Protein AF-A0A9E5P9N9-F1 (afdb_monomer_lite)

Foldseek 3Di:
DDPVVVVVVVVVVVVVVVPPQQAEDEDAQLCCFQLQELQSGGDHDVVVVVSVVRHHYDHDHVCVVVPHDPNHFDWDWPDDDPVCVVVVVIDIDGPVD

Structure (mmCIF, N/CA/C/O backbone):
data_AF-A0A9E5P9N9-F1
#
_entry.id   AF-A0A9E5P9N9-F1
#
loop_
_atom_site.group_PDB
_atom_site.id
_atom_site.type_symbol
_atom_site.label_atom_id
_atom_site.label_alt_id
_atom_site.label_comp_id
_atom_site.label_asym_id
_atom_site.label_entity_id
_atom_site.label_seq_id
_atom_site.pdbx_PDB_ins_code
_atom_site.Cartn_x
_atom_site.Cartn_y
_atom_site.Cartn_z
_atom_site.occupancy
_atom_site.B_iso_or_equiv
_atom_site.auth_seq_id
_atom_site.auth_comp_id
_atom_site.auth_asym_id
_atom_site.auth_atom_id
_atom_site.pdbx_PDB_model_num
ATOM 1 N N . MET A 1 1 ? -37.477 -2.962 38.414 1.00 63.38 1 MET A N 1
ATOM 2 C CA . MET A 1 1 ? -36.162 -3.549 38.096 1.00 63.38 1 MET A CA 1
ATOM 3 C C . MET A 1 1 ? -35.108 -3.140 39.112 1.00 63.38 1 MET A C 1
ATOM 5 O O . MET A 1 1 ? -34.946 -1.948 39.388 1.00 63.38 1 MET A O 1
ATOM 9 N N . THR A 1 2 ? -34.384 -4.111 39.656 1.00 85.31 2 THR A N 1
ATOM 10 C CA . THR A 1 2 ? -33.228 -3.893 40.532 1.00 85.31 2 THR A CA 1
ATOM 11 C C . THR A 1 2 ? -32.086 -3.200 39.775 1.00 85.31 2 THR A C 1
ATOM 13 O O . THR A 1 2 ? -32.066 -3.116 38.542 1.00 85.31 2 THR A O 1
ATOM 16 N N . ARG A 1 3 ? -31.116 -2.639 40.506 1.00 77.25 3 ARG A N 1
ATOM 17 C CA . ARG A 1 3 ? -29.926 -2.006 39.906 1.00 77.25 3 ARG A CA 1
ATOM 18 C C . ARG A 1 3 ? -29.096 -3.013 39.094 1.00 77.25 3 ARG A C 1
ATOM 20 O O . ARG A 1 3 ? -28.506 -2.642 38.083 1.00 77.25 3 ARG A O 1
ATOM 27 N N . ALA A 1 4 ? -29.098 -4.277 39.516 1.00 79.25 4 ALA A N 1
ATOM 28 C CA . ALA A 1 4 ? -28.444 -5.379 38.819 1.00 79.25 4 ALA A CA 1
ATOM 29 C C . ALA A 1 4 ? -29.144 -5.714 37.491 1.00 79.25 4 ALA A C 1
ATOM 31 O O . ALA A 1 4 ? -28.477 -5.821 36.464 1.00 79.25 4 ALA A O 1
ATOM 32 N N . GLU A 1 5 ? -30.480 -5.770 37.481 1.00 83.81 5 GLU A N 1
ATOM 33 C CA . GLU A 1 5 ? -31.273 -6.019 36.266 1.00 83.81 5 GLU A CA 1
ATOM 34 C C . GLU A 1 5 ? -31.083 -4.924 35.210 1.00 83.81 5 GLU A C 1
ATOM 36 O O . GLU A 1 5 ? -30.894 -5.223 34.033 1.00 83.81 5 GLU A O 1
ATOM 41 N N . ARG A 1 6 ? -31.041 -3.651 35.629 1.00 80.25 6 ARG A N 1
ATOM 42 C CA . ARG A 1 6 ? -30.758 -2.522 34.723 1.00 80.25 6 ARG A CA 1
ATOM 43 C C . ARG A 1 6 ? -29.352 -2.585 34.121 1.00 80.25 6 ARG A C 1
ATOM 45 O O . ARG A 1 6 ? -29.181 -2.309 32.939 1.00 80.25 6 ARG A O 1
ATOM 52 N N . LYS A 1 7 ? -28.346 -2.985 34.907 1.00 79.19 7 LYS A N 1
ATOM 53 C CA . LYS A 1 7 ? -26.965 -3.144 34.423 1.00 79.19 7 LYS A CA 1
ATOM 54 C C . LYS A 1 7 ? -26.856 -4.265 33.384 1.00 79.19 7 LYS A C 1
ATOM 56 O O . LYS A 1 7 ? -26.183 -4.087 32.372 1.00 79.19 7 LYS A O 1
ATOM 61 N N . ALA A 1 8 ? -27.526 -5.392 33.624 1.00 80.31 8 ALA A N 1
ATOM 62 C CA . ALA A 1 8 ? -27.550 -6.518 32.695 1.00 80.31 8 ALA A CA 1
ATOM 63 C C . ALA A 1 8 ? -28.258 -6.162 31.376 1.00 80.31 8 ALA A C 1
ATOM 65 O O . ALA A 1 8 ? -27.744 -6.481 30.307 1.00 80.31 8 ALA A O 1
ATOM 66 N N . HIS A 1 9 ? -29.382 -5.440 31.448 1.00 75.12 9 HIS A N 1
ATOM 67 C CA . HIS A 1 9 ? -30.112 -4.962 30.272 1.00 75.12 9 HIS A CA 1
ATOM 68 C C . HIS A 1 9 ? -29.264 -4.015 29.407 1.00 75.12 9 HIS A C 1
ATOM 70 O O . HIS A 1 9 ? -29.134 -4.240 28.207 1.00 75.12 9 HIS A O 1
ATOM 76 N N . ASN A 1 10 ? -28.605 -3.020 30.012 1.00 78.00 10 ASN A N 1
ATOM 77 C CA . ASN A 1 10 ? -27.752 -2.078 29.275 1.00 78.00 10 ASN A CA 1
ATOM 78 C C . ASN A 1 10 ? -26.548 -2.772 28.614 1.00 78.00 10 ASN A C 1
ATOM 80 O O . ASN A 1 10 ? -26.246 -2.506 27.456 1.00 78.00 10 ASN A O 1
ATOM 84 N N . ALA A 1 11 ? -25.901 -3.712 29.312 1.00 77.19 11 ALA A N 1
ATOM 85 C CA . ALA A 1 11 ? -24.786 -4.478 28.754 1.00 77.19 11 ALA A CA 1
ATOM 86 C C . ALA A 1 11 ? -25.217 -5.390 27.591 1.00 77.19 11 ALA A C 1
ATOM 88 O O . ALA A 1 11 ? -24.448 -5.597 26.653 1.00 77.19 11 ALA A O 1
ATOM 89 N N . ALA A 1 12 ? -26.437 -5.936 27.638 1.00 73.62 12 ALA A N 1
ATOM 90 C CA . ALA A 1 12 ? -27.005 -6.713 26.540 1.00 73.62 12 ALA A CA 1
ATOM 91 C C . ALA A 1 12 ? -27.327 -5.832 25.321 1.00 73.62 12 ALA A C 1
ATOM 93 O O . ALA A 1 12 ? -27.046 -6.244 24.198 1.00 73.62 12 ALA A O 1
ATOM 94 N N . MET A 1 13 ? -27.837 -4.615 25.543 1.00 66.00 13 MET A N 1
ATOM 95 C CA . MET A 1 13 ? -28.089 -3.636 24.478 1.00 66.00 13 MET A CA 1
ATOM 96 C C . MET A 1 13 ? -26.788 -3.175 23.805 1.00 66.00 13 MET A C 1
ATOM 98 O O . MET A 1 13 ? -26.697 -3.218 22.584 1.00 66.00 13 MET A O 1
ATOM 102 N N . GLN A 1 14 ? -25.736 -2.879 24.576 1.00 65.00 14 GLN A N 1
ATOM 103 C CA . GLN A 1 14 ? -24.413 -2.537 24.025 1.00 65.00 14 GLN A CA 1
ATOM 104 C C . GL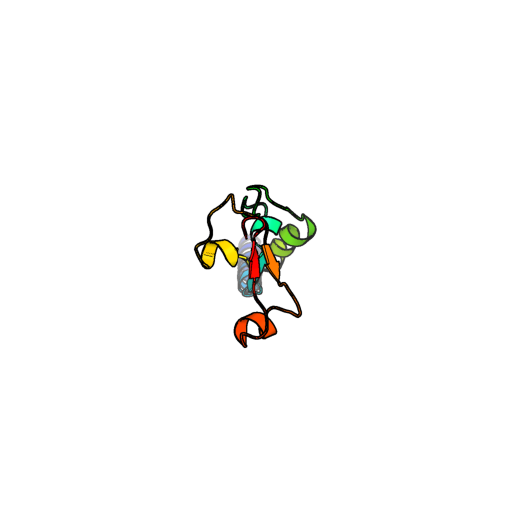N A 1 14 ? -23.773 -3.686 23.232 1.00 65.00 14 GLN A C 1
ATOM 106 O O . GLN A 1 14 ? -23.189 -3.464 22.177 1.00 65.00 14 GLN A O 1
ATOM 111 N N . ARG A 1 15 ? -23.933 -4.937 23.681 1.00 62.66 15 ARG A N 1
ATOM 112 C CA . ARG A 1 15 ? -23.479 -6.122 22.926 1.00 62.66 15 ARG A CA 1
ATOM 113 C C . ARG A 1 15 ? -24.284 -6.369 21.647 1.00 62.66 15 ARG A C 1
ATOM 115 O O . ARG A 1 15 ? -23.785 -7.029 20.739 1.00 62.66 15 ARG A O 1
ATOM 122 N N . ALA A 1 16 ? -25.533 -5.909 21.592 1.00 61.59 16 ALA A N 1
ATOM 123 C CA . ALA A 1 16 ? -26.370 -5.987 20.400 1.00 61.59 16 ALA A CA 1
ATOM 124 C C . ALA A 1 16 ? -26.030 -4.877 19.389 1.00 61.59 16 ALA A C 1
ATOM 126 O O . ALA A 1 16 ? -26.073 -5.136 18.191 1.00 61.59 16 ALA A O 1
ATOM 127 N N . GLU A 1 17 ? -25.625 -3.689 19.845 1.00 58.78 17 GLU A N 1
ATOM 128 C CA . GLU A 1 17 ? -25.082 -2.628 18.980 1.00 58.78 17 GLU A CA 1
ATOM 129 C C . GLU A 1 17 ? -23.719 -3.018 18.377 1.00 58.78 17 GLU A C 1
ATOM 131 O O . GLU A 1 17 ? -23.489 -2.798 17.189 1.00 58.78 17 GLU A O 1
ATOM 136 N N . ASP A 1 18 ? -22.868 -3.721 19.135 1.00 60.00 18 ASP A N 1
ATOM 137 C CA . ASP A 1 18 ? -21.592 -4.289 18.653 1.00 60.00 18 ASP A CA 1
ATOM 138 C C . ASP A 1 18 ? -21.755 -5.403 17.594 1.00 60.00 18 ASP A C 1
ATOM 140 O O . ASP A 1 18 ? -20.778 -5.812 16.965 1.00 60.00 18 ASP A O 1
ATOM 144 N N . LYS A 1 19 ? -22.977 -5.911 17.362 1.00 57.78 19 LYS A N 1
ATOM 145 C CA . LYS A 1 19 ? -23.264 -6.895 16.299 1.00 57.78 19 LYS A CA 1
ATOM 146 C C . LYS A 1 19 ? -23.399 -6.279 14.904 1.00 57.78 19 LYS A C 1
ATOM 148 O O . LYS A 1 19 ? -23.608 -7.027 13.947 1.00 57.78 19 LYS A O 1
ATOM 153 N N . HIS A 1 20 ? -23.277 -4.960 14.753 1.00 63.25 20 HIS A N 1
ATOM 154 C CA . HIS A 1 20 ? -23.135 -4.370 13.426 1.00 63.25 20 HIS A CA 1
ATOM 155 C C . HIS A 1 20 ? -21.788 -4.809 12.845 1.00 63.25 20 HIS A C 1
ATOM 157 O O . HIS A 1 20 ? -20.733 -4.428 13.350 1.00 63.25 20 HIS A O 1
ATOM 163 N N . VAL A 1 21 ? -21.818 -5.642 11.801 1.00 63.22 21 VAL A N 1
ATOM 164 C CA . VAL A 1 21 ? -20.615 -5.996 11.042 1.00 63.22 21 VAL A CA 1
ATOM 165 C C . VAL A 1 21 ? -19.992 -4.686 10.578 1.00 63.22 21 VAL A C 1
ATOM 167 O O . VAL A 1 21 ? -20.560 -3.991 9.737 1.00 63.22 21 VAL A O 1
ATOM 170 N N . LYS A 1 22 ? -18.857 -4.317 11.179 1.00 76.75 22 LYS A N 1
ATOM 171 C CA . LYS A 1 22 ? -18.085 -3.157 10.744 1.00 76.75 22 LYS A CA 1
ATOM 172 C C . LYS A 1 22 ? -17.773 -3.348 9.266 1.00 76.75 22 LYS A C 1
ATOM 174 O O . LYS A 1 22 ? -17.257 -4.401 8.892 1.00 76.75 22 LYS A O 1
ATOM 179 N N . GLU A 1 23 ? -18.097 -2.348 8.452 1.00 93.00 23 GLU A N 1
ATOM 180 C CA . GLU A 1 23 ? -17.818 -2.351 7.016 1.00 93.00 23 GLU A CA 1
ATOM 181 C C . GLU A 1 23 ? -16.373 -2.801 6.771 1.00 93.00 23 GLU A C 1
ATOM 183 O O . GLU A 1 23 ? -15.446 -2.286 7.401 1.00 93.00 23 GLU A O 1
ATOM 188 N N . VAL A 1 24 ? -16.185 -3.804 5.914 1.00 96.31 24 VAL A N 1
ATOM 189 C CA . VAL A 1 24 ? -14.859 -4.355 5.627 1.00 96.31 24 VAL A CA 1
ATOM 190 C C . VAL A 1 24 ? -14.244 -3.553 4.495 1.00 96.31 24 VAL A C 1
ATOM 192 O O . VAL A 1 24 ? -14.787 -3.512 3.394 1.00 96.31 24 VAL A O 1
ATOM 195 N N . VAL A 1 25 ? -13.102 -2.929 4.762 1.00 97.00 25 VAL A N 1
ATOM 196 C CA . VAL A 1 25 ? -12.422 -2.045 3.814 1.00 97.00 25 VAL A CA 1
ATOM 197 C C . VAL A 1 25 ? -11.027 -2.585 3.547 1.00 97.00 25 VAL A C 1
ATOM 199 O O . VAL A 1 25 ? -10.223 -2.728 4.468 1.00 97.00 25 VAL A O 1
ATOM 202 N N . LEU A 1 26 ? -10.728 -2.864 2.279 1.00 98.00 26 LEU A N 1
ATOM 203 C CA . LEU A 1 26 ? -9.375 -3.190 1.839 1.00 98.00 26 LEU A CA 1
ATOM 204 C C . LEU A 1 26 ? -8.546 -1.904 1.777 1.00 98.00 26 LEU A C 1
ATOM 206 O O . LEU A 1 26 ? -8.963 -0.918 1.173 1.00 98.00 26 LEU A O 1
ATOM 210 N N . VAL A 1 27 ? -7.374 -1.904 2.404 1.00 98.31 27 VAL A N 1
ATOM 211 C CA . VAL A 1 27 ? -6.521 -0.718 2.529 1.00 98.31 27 VAL A CA 1
ATOM 212 C C . VAL A 1 27 ? -5.102 -1.073 2.116 1.00 98.31 27 VAL A C 1
ATOM 214 O O . VAL A 1 27 ? -4.567 -2.088 2.560 1.00 98.31 27 VAL A O 1
ATOM 217 N N . SER A 1 28 ? -4.458 -0.213 1.322 1.00 98.56 28 SER A N 1
ATOM 218 C CA . SER A 1 28 ? -3.040 -0.365 0.987 1.00 98.56 28 SER A CA 1
ATOM 219 C C . SER A 1 28 ? -2.207 -0.541 2.261 1.00 98.56 28 SER A C 1
ATOM 221 O O . SER A 1 28 ? -2.182 0.343 3.117 1.00 98.56 28 SER A O 1
ATOM 223 N N . ALA A 1 29 ? -1.518 -1.677 2.390 1.00 98.69 29 ALA A N 1
ATOM 224 C CA . ALA A 1 29 ? -0.844 -2.098 3.622 1.00 98.69 29 ALA A CA 1
ATOM 225 C C . ALA A 1 29 ? 0.135 -1.038 4.165 1.00 98.69 29 ALA A C 1
ATOM 227 O O . ALA A 1 29 ? 0.193 -0.790 5.372 1.00 98.69 29 ALA A O 1
ATOM 228 N N . CYS A 1 30 ? 0.849 -0.346 3.271 1.00 98.56 30 CYS A N 1
ATOM 229 C CA . CYS A 1 30 ? 1.773 0.728 3.628 1.00 98.56 30 CYS A CA 1
ATOM 230 C C . CYS A 1 30 ? 1.095 1.923 4.321 1.00 98.56 30 CYS A C 1
ATOM 232 O O . CYS A 1 30 ? 1.728 2.563 5.157 1.00 98.56 30 CYS A O 1
ATOM 234 N N . LEU A 1 31 ? -0.191 2.197 4.058 1.00 98.69 31 LEU A N 1
ATOM 235 C CA . LEU A 1 31 ? -0.953 3.262 4.732 1.00 98.69 31 LEU A CA 1
ATOM 236 C C . LEU A 1 31 ? -1.291 2.914 6.185 1.00 98.69 31 LEU A C 1
ATOM 238 O O . LEU A 1 31 ? -1.527 3.814 6.993 1.00 98.69 31 LEU A O 1
ATOM 242 N N . LEU A 1 32 ? -1.273 1.624 6.528 1.00 98.50 32 LEU A N 1
ATOM 243 C CA . LEU A 1 32 ? -1.453 1.125 7.891 1.00 98.50 32 LEU A CA 1
ATOM 244 C C . LEU A 1 32 ? -0.122 0.963 8.646 1.00 98.50 32 LEU A C 1
ATOM 246 O O . LEU A 1 32 ? -0.135 0.576 9.811 1.00 98.50 32 LEU A O 1
ATOM 250 N N . GLY A 1 33 ? 1.011 1.311 8.024 1.00 98.38 33 GLY A N 1
ATOM 251 C CA . GLY A 1 33 ? 2.341 1.246 8.640 1.00 98.38 33 GLY A CA 1
ATOM 252 C C . GLY A 1 33 ? 3.097 -0.061 8.404 1.00 98.38 33 GLY A C 1
ATOM 253 O O . GLY A 1 33 ? 4.121 -0.287 9.038 1.00 98.38 33 GLY A O 1
ATOM 254 N N . LEU A 1 34 ? 2.618 -0.932 7.511 1.00 98.56 34 LEU A N 1
ATOM 255 C CA . LEU A 1 34 ? 3.360 -2.140 7.147 1.00 98.56 34 LEU A CA 1
ATOM 256 C C . LEU A 1 34 ? 4.472 -1.790 6.135 1.00 98.56 34 LEU A C 1
ATOM 258 O O . LEU A 1 34 ? 4.163 -1.158 5.115 1.00 98.56 34 LEU A O 1
ATOM 262 N N . PRO A 1 35 ? 5.732 -2.219 6.362 1.00 98.25 35 PRO A N 1
ATOM 263 C CA . PRO A 1 35 ? 6.886 -1.883 5.523 1.00 98.25 35 PRO A CA 1
ATOM 264 C C . PRO A 1 35 ? 6.833 -2.646 4.193 1.00 98.25 35 PRO A C 1
ATOM 266 O O . PRO A 1 35 ? 7.439 -3.699 4.017 1.00 98.25 35 PRO A O 1
ATOM 269 N N . THR A 1 36 ? 6.006 -2.155 3.275 1.00 98.44 36 THR A N 1
ATOM 270 C CA . THR A 1 36 ? 5.616 -2.856 2.040 1.00 98.44 36 THR A CA 1
ATOM 271 C C . THR A 1 36 ? 5.829 -2.019 0.783 1.00 98.44 36 THR A C 1
ATOM 273 O O . THR A 1 36 ? 5.562 -2.512 -0.315 1.00 98.44 36 THR A O 1
ATOM 276 N N . ARG A 1 37 ? 6.312 -0.772 0.910 1.00 98.31 37 ARG A N 1
ATOM 277 C CA . ARG A 1 37 ? 6.733 0.037 -0.246 1.00 98.31 37 ARG A CA 1
ATOM 278 C C . ARG A 1 37 ? 7.958 -0.578 -0.913 1.00 98.31 37 ARG A C 1
ATOM 280 O O . ARG A 1 37 ? 8.684 -1.354 -0.299 1.00 98.31 37 ARG A O 1
ATOM 287 N N . HIS A 1 38 ? 8.193 -0.186 -2.161 1.00 97.81 38 HIS A N 1
ATOM 288 C CA . HIS A 1 38 ? 9.334 -0.644 -2.950 1.00 97.81 38 HIS A CA 1
ATOM 289 C C . HIS A 1 38 ? 10.683 -0.423 -2.234 1.00 97.81 38 HIS A C 1
ATOM 291 O O . HIS A 1 38 ? 11.535 -1.301 -2.246 1.00 97.81 38 HIS A O 1
ATOM 297 N N . ASP A 1 39 ? 10.837 0.679 -1.499 1.00 97.94 39 ASP A N 1
ATOM 298 C CA . ASP A 1 39 ? 12.041 1.021 -0.730 1.00 97.94 39 ASP A CA 1
ATOM 299 C C . ASP A 1 39 ? 12.119 0.374 0.667 1.00 97.94 39 ASP A C 1
ATOM 301 O O . ASP A 1 39 ? 13.011 0.691 1.450 1.00 97.94 39 ASP A O 1
ATOM 305 N N . GLY A 1 40 ? 11.185 -0.518 1.009 1.00 98.06 40 GLY A N 1
ATOM 306 C CA . GLY A 1 40 ? 11.129 -1.162 2.322 1.00 98.06 40 GLY A CA 1
ATOM 307 C C . GLY A 1 40 ? 10.545 -0.303 3.442 1.00 98.06 40 GLY A C 1
ATOM 308 O O . GLY A 1 40 ? 10.430 -0.783 4.568 1.00 98.06 40 GLY A O 1
ATOM 309 N N . ALA A 1 41 ? 10.132 0.933 3.161 1.00 98.19 41 ALA A N 1
ATOM 310 C CA . ALA A 1 41 ? 9.466 1.785 4.137 1.00 98.19 41 ALA A CA 1
ATOM 311 C C . ALA A 1 41 ? 7.939 1.564 4.158 1.00 98.19 41 ALA A C 1
ATOM 313 O O . ALA A 1 41 ? 7.359 0.785 3.392 1.00 98.19 41 AL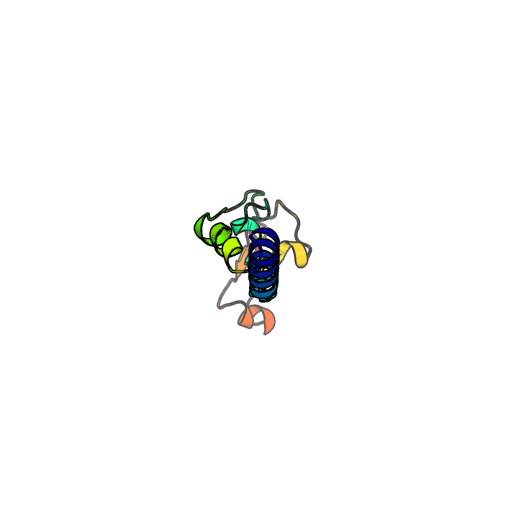A A O 1
ATOM 314 N N . ASP A 1 42 ? 7.255 2.299 5.031 1.00 98.25 42 ASP A N 1
ATOM 315 C CA . ASP A 1 42 ? 5.802 2.447 5.022 1.00 98.25 42 ASP A CA 1
ATOM 316 C C . ASP A 1 42 ? 5.382 3.870 4.598 1.00 98.25 42 ASP A C 1
ATOM 318 O O . ASP A 1 42 ? 6.200 4.706 4.193 1.00 98.25 42 ASP A O 1
ATOM 322 N N . ARG A 1 43 ? 4.073 4.130 4.601 1.00 97.94 43 ARG A N 1
ATOM 323 C CA . ARG A 1 43 ? 3.493 5.460 4.383 1.00 97.94 43 ARG A CA 1
ATOM 324 C C . ARG A 1 43 ? 2.304 5.671 5.310 1.00 97.94 43 ARG A C 1
ATOM 326 O O . ARG A 1 43 ? 1.231 6.067 4.853 1.00 97.94 43 ARG A O 1
ATOM 333 N N . ARG A 1 44 ? 2.474 5.364 6.597 1.00 98.44 44 ARG A N 1
ATOM 334 C CA . ARG A 1 44 ? 1.395 5.382 7.583 1.00 98.44 44 ARG A CA 1
ATOM 335 C C . ARG A 1 44 ? 0.614 6.697 7.538 1.00 98.44 44 ARG A C 1
ATOM 337 O O . ARG A 1 44 ? 1.182 7.787 7.602 1.00 98.44 44 ARG A O 1
ATOM 344 N N . ARG A 1 45 ? -0.713 6.592 7.440 1.00 98.50 45 ARG A N 1
ATOM 345 C CA . ARG A 1 45 ? -1.640 7.729 7.464 1.00 98.50 45 ARG A CA 1
ATOM 346 C C . ARG A 1 45 ? -2.599 7.579 8.633 1.00 98.50 45 ARG A C 1
ATOM 348 O O . ARG A 1 45 ? -3.474 6.719 8.627 1.00 98.50 45 ARG A O 1
ATOM 355 N N . GLU A 1 46 ? -2.467 8.455 9.625 1.00 98.25 46 GLU A N 1
ATOM 356 C CA . GLU A 1 46 ? -3.3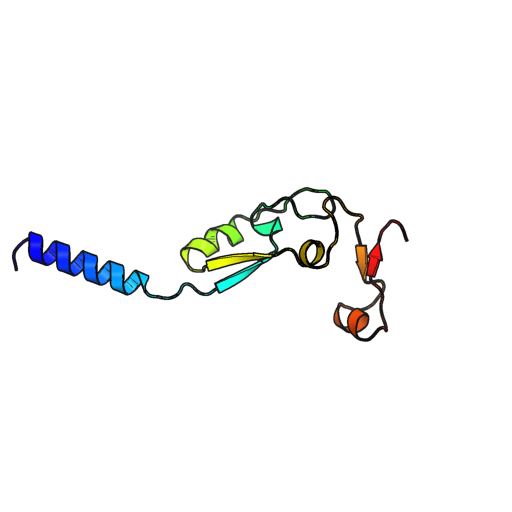01 8.407 10.834 1.00 98.25 46 GLU A CA 1
ATOM 357 C C . GLU A 1 46 ? -4.798 8.546 10.543 1.00 98.25 46 GLU A C 1
ATOM 359 O O . GLU A 1 46 ? -5.626 7.969 11.240 1.00 98.25 46 GLU A O 1
ATOM 364 N N . GLU A 1 47 ? -5.167 9.287 9.497 1.00 97.56 47 GLU A N 1
ATOM 365 C CA . GLU A 1 47 ? -6.561 9.401 9.056 1.00 97.56 47 GLU A CA 1
ATOM 366 C C . GLU A 1 47 ? -7.159 8.061 8.618 1.00 97.56 47 GLU A C 1
ATOM 368 O O . GLU A 1 47 ? -8.304 7.774 8.962 1.00 97.56 47 GLU A O 1
ATOM 373 N N . VAL A 1 48 ? -6.361 7.213 7.962 1.00 97.62 48 VAL A N 1
ATOM 374 C CA . VAL A 1 48 ? -6.760 5.871 7.531 1.00 97.62 48 VAL A CA 1
ATOM 375 C C . VAL A 1 48 ? -6.841 4.940 8.738 1.00 97.62 48 VAL A C 1
ATOM 377 O O . VAL A 1 48 ? -7.829 4.234 8.908 1.00 97.62 48 VAL A O 1
ATOM 380 N N . VAL A 1 49 ? -5.859 4.993 9.644 1.00 97.56 49 VAL A N 1
ATOM 381 C CA . VAL A 1 49 ? -5.860 4.183 10.876 1.00 97.56 49 VAL A CA 1
ATOM 382 C C . VAL A 1 49 ? -7.092 4.480 11.739 1.00 97.56 49 VAL A C 1
ATOM 384 O O . VAL A 1 49 ? -7.718 3.555 12.262 1.00 97.56 49 VAL A O 1
ATOM 387 N N . ARG A 1 50 ? -7.506 5.752 11.842 1.00 97.00 50 ARG A N 1
ATOM 388 C CA . ARG A 1 50 ? -8.715 6.149 12.587 1.00 97.00 50 ARG A CA 1
ATOM 389 C C . ARG A 1 50 ? -10.009 5.547 12.030 1.00 97.00 50 ARG A C 1
ATOM 391 O O . ARG A 1 50 ? -10.979 5.438 12.778 1.00 97.00 50 ARG A O 1
ATOM 398 N N . MET A 1 51 ? -10.042 5.108 10.768 1.00 95.69 51 MET A N 1
ATOM 399 C CA . MET A 1 51 ? -11.219 4.437 10.199 1.00 95.69 51 MET A CA 1
ATOM 400 C C . MET A 1 51 ? -11.532 3.104 10.899 1.00 95.69 51 MET A C 1
ATOM 402 O O . MET A 1 51 ? -12.689 2.690 10.894 1.00 95.69 51 MET A O 1
ATOM 406 N N . SER A 1 52 ? -10.565 2.483 11.590 1.00 94.12 52 SER A N 1
ATOM 407 C CA . SER A 1 52 ? -10.756 1.242 12.371 1.00 94.12 52 SER A CA 1
ATOM 408 C C . SER A 1 52 ? -11.804 1.353 13.494 1.00 94.12 52 SER A C 1
ATOM 410 O O . SER A 1 52 ? -12.378 0.354 13.945 1.00 94.12 52 SER A O 1
ATOM 412 N N . ALA A 1 53 ? -12.115 2.580 13.928 1.00 92.81 53 ALA A N 1
ATOM 413 C CA . ALA A 1 53 ? -13.207 2.832 14.861 1.00 92.81 53 ALA A CA 1
ATOM 414 C C . ALA A 1 53 ? -14.569 2.409 14.280 1.00 92.81 53 ALA A C 1
ATOM 416 O O . ALA A 1 53 ? -15.426 1.939 15.026 1.00 92.81 53 ALA A O 1
ATOM 417 N N . ARG A 1 54 ? -14.749 2.527 12.957 1.00 91.50 54 ARG A N 1
ATOM 418 C CA . ARG A 1 54 ? -16.026 2.302 12.254 1.00 91.50 54 ARG A CA 1
ATOM 419 C C . ARG A 1 54 ? -15.999 1.120 11.279 1.00 91.50 54 ARG A C 1
ATOM 421 O O . ARG A 1 54 ? -17.039 0.520 11.042 1.00 91.50 54 ARG A O 1
ATOM 428 N N . CYS A 1 55 ? -14.826 0.767 10.762 1.00 93.50 55 CYS A N 1
ATOM 429 C CA . CYS A 1 55 ? -14.635 -0.241 9.721 1.00 93.50 55 CYS A CA 1
ATOM 430 C C . CYS A 1 55 ? -13.649 -1.324 10.186 1.00 93.50 55 CYS A C 1
ATOM 432 O O . CYS A 1 55 ? -12.782 -1.068 11.023 1.00 93.50 55 CYS A O 1
ATOM 434 N N . LEU A 1 56 ? -13.744 -2.526 9.619 1.00 95.38 56 LEU A N 1
ATOM 435 C CA . LEU A 1 56 ? -12.682 -3.525 9.690 1.00 95.38 56 LEU A CA 1
ATOM 436 C C . LEU A 1 56 ? -11.700 -3.261 8.543 1.00 95.38 56 LEU A C 1
ATOM 438 O O . LEU A 1 56 ? -12.044 -3.445 7.379 1.00 95.38 56 LEU A O 1
ATOM 442 N N . LEU A 1 57 ? -10.485 -2.821 8.865 1.00 97.44 57 LEU A N 1
ATOM 443 C CA . LEU A 1 57 ? -9.462 -2.524 7.860 1.00 97.44 57 LEU A CA 1
ATOM 444 C C . LEU A 1 57 ? -8.651 -3.784 7.549 1.00 97.44 57 LEU A C 1
ATOM 446 O O . LEU A 1 57 ? -8.009 -4.341 8.439 1.00 97.44 57 LEU A O 1
ATOM 450 N N . VAL A 1 58 ? -8.658 -4.214 6.289 1.00 98.06 58 VAL A N 1
ATOM 451 C CA . VAL A 1 58 ? -7.888 -5.362 5.799 1.00 98.06 58 VAL A CA 1
ATOM 452 C C . VAL A 1 58 ? -6.657 -4.840 5.048 1.00 98.06 58 VAL A C 1
ATOM 454 O O . VAL A 1 58 ? -6.812 -4.256 3.974 1.00 98.06 58 VAL A O 1
ATOM 457 N N . PRO A 1 59 ? -5.433 -5.004 5.584 1.00 98.31 59 PRO A N 1
ATOM 458 C CA . PRO A 1 59 ? -4.216 -4.572 4.904 1.00 98.31 59 PRO A CA 1
ATOM 459 C C . PRO A 1 59 ? -3.948 -5.427 3.664 1.00 98.31 59 PRO A C 1
ATOM 461 O O . PRO A 1 59 ? -3.973 -6.654 3.737 1.00 98.31 59 PRO A O 1
ATOM 464 N N . PHE A 1 60 ? -3.619 -4.789 2.542 1.00 98.62 60 PHE A N 1
ATOM 465 C CA . PHE A 1 60 ? -3.262 -5.489 1.310 1.00 98.62 60 PHE A CA 1
ATOM 466 C C . PHE A 1 60 ? -2.179 -4.748 0.524 1.00 98.62 60 PHE A C 1
ATOM 468 O O . PHE A 1 60 ? -2.258 -3.536 0.330 1.00 98.62 60 PHE A O 1
ATOM 475 N N . CYS A 1 61 ? -1.153 -5.471 0.075 1.00 98.44 61 CYS A N 1
ATOM 476 C CA . CYS A 1 61 ? -0.149 -4.961 -0.856 1.00 98.44 61 CYS A CA 1
ATOM 477 C C . CYS A 1 61 ? -0.248 -5.771 -2.158 1.00 98.44 61 CYS A C 1
ATOM 479 O O . CYS A 1 61 ? 0.160 -6.936 -2.154 1.00 98.44 61 CYS A O 1
ATOM 481 N N . PRO A 1 62 ? -0.785 -5.201 -3.255 1.00 97.12 62 PRO A N 1
ATOM 482 C CA . PRO A 1 62 ? -0.963 -5.938 -4.507 1.00 97.12 62 PRO A CA 1
ATOM 483 C C . PRO A 1 62 ? 0.370 -6.422 -5.087 1.00 97.12 62 PRO A C 1
ATOM 485 O O . PRO A 1 62 ? 0.440 -7.518 -5.627 1.00 97.12 62 PRO A O 1
ATOM 488 N N . GLU A 1 63 ? 1.440 -5.647 -4.920 1.00 97.75 63 GLU A N 1
ATOM 489 C CA . GLU A 1 63 ? 2.771 -5.972 -5.439 1.00 97.75 63 GLU A CA 1
ATOM 490 C C . GLU A 1 63 ? 3.373 -7.211 -4.753 1.00 97.75 63 GLU A C 1
ATOM 492 O O . GLU A 1 63 ? 3.840 -8.123 -5.432 1.00 97.75 63 GLU A O 1
ATOM 497 N N . GLN A 1 64 ? 3.304 -7.293 -3.418 1.00 98.12 64 GLN A N 1
ATOM 498 C CA . GLN A 1 64 ? 3.771 -8.473 -2.677 1.00 98.12 64 GLN A CA 1
ATOM 499 C C . GLN A 1 64 ? 2.855 -9.683 -2.879 1.00 98.12 64 GLN A C 1
ATOM 501 O O . GLN A 1 64 ? 3.342 -10.803 -3.005 1.00 98.12 64 GLN A O 1
ATOM 506 N N . ALA A 1 65 ? 1.536 -9.471 -2.947 1.00 98.06 65 ALA A N 1
ATOM 507 C CA . ALA A 1 65 ? 0.587 -10.535 -3.273 1.00 98.06 65 ALA A CA 1
ATOM 508 C C . ALA A 1 65 ? 0.809 -11.089 -4.694 1.00 98.06 65 ALA A C 1
ATOM 510 O O . ALA A 1 65 ? 0.590 -12.274 -4.930 1.00 98.06 65 ALA A O 1
ATOM 511 N N . GLY A 1 66 ? 1.291 -10.248 -5.614 1.00 96.50 66 GLY A N 1
ATOM 512 C CA . GLY A 1 66 ? 1.744 -10.628 -6.953 1.00 96.50 66 GLY A CA 1
ATOM 513 C C . GLY A 1 66 ? 3.138 -11.265 -7.001 1.00 96.50 66 GLY A C 1
ATOM 514 O O . GLY A 1 66 ? 3.596 -11.617 -8.084 1.00 96.50 66 GLY A O 1
ATOM 515 N N . GLY A 1 67 ? 3.812 -11.430 -5.858 1.00 97.56 67 GLY A N 1
ATOM 516 C CA . GLY A 1 67 ? 5.092 -12.131 -5.741 1.00 97.56 67 GLY A CA 1
ATOM 517 C C . GLY A 1 67 ? 6.338 -11.244 -5.746 1.00 97.56 67 GLY A C 1
ATOM 518 O O . GLY A 1 67 ? 7.446 -11.777 -5.697 1.00 97.56 67 GLY A O 1
ATOM 519 N N . LEU A 1 68 ? 6.204 -9.913 -5.782 1.00 97.56 68 LEU A N 1
ATOM 520 C CA . LEU A 1 68 ? 7.371 -9.032 -5.722 1.00 97.56 68 LEU A CA 1
ATOM 521 C C . LEU A 1 68 ? 7.954 -8.958 -4.297 1.00 97.56 68 LEU A C 1
ATOM 523 O O . LEU A 1 68 ? 7.199 -8.916 -3.318 1.00 97.56 68 LEU A O 1
ATOM 527 N N . PRO A 1 69 ? 9.292 -8.897 -4.150 1.00 97.50 69 PRO A N 1
ATOM 528 C CA . PRO A 1 69 ? 9.930 -8.775 -2.846 1.00 97.50 69 PRO A CA 1
ATOM 529 C C . PRO A 1 69 ? 9.755 -7.371 -2.244 1.00 97.50 69 PRO A C 1
ATOM 531 O O . PRO A 1 69 ? 9.270 -6.433 -2.881 1.00 97.50 69 PRO A O 1
ATOM 534 N N . THR A 1 70 ? 10.181 -7.225 -0.992 1.00 97.88 70 THR A N 1
ATOM 535 C CA . THR A 1 70 ? 10.433 -5.922 -0.371 1.00 97.88 70 THR A CA 1
ATOM 536 C C . THR A 1 70 ? 11.835 -5.967 0.255 1.00 97.88 70 THR A C 1
ATOM 538 O O . THR A 1 70 ? 12.043 -6.803 1.137 1.00 97.88 70 THR A O 1
ATOM 541 N N . PRO A 1 71 ? 12.790 -5.116 -0.169 1.00 97.38 71 PRO A N 1
ATOM 542 C CA . PRO A 1 71 ? 12.649 -4.067 -1.183 1.00 97.38 71 PRO A CA 1
ATOM 543 C C . PRO A 1 71 ? 12.539 -4.619 -2.617 1.00 97.38 71 PRO A C 1
ATOM 545 O O . PRO A 1 71 ? 12.776 -5.801 -2.862 1.00 97.38 71 PRO A O 1
ATOM 548 N N . ARG A 1 72 ? 12.159 -3.747 -3.552 1.00 97.69 72 ARG A N 1
ATOM 549 C CA . ARG A 1 72 ? 12.086 -3.972 -5.005 1.00 97.69 72 ARG A CA 1
ATOM 550 C C . ARG A 1 72 ? 12.306 -2.649 -5.740 1.00 97.69 72 ARG A C 1
ATOM 552 O O . ARG A 1 72 ? 12.143 -1.585 -5.146 1.00 97.69 72 ARG A O 1
ATOM 559 N N . ASP A 1 73 ? 12.640 -2.714 -7.022 1.00 97.50 73 ASP A N 1
ATOM 560 C CA . ASP A 1 73 ? 12.806 -1.509 -7.836 1.00 97.50 73 ASP A CA 1
ATOM 561 C C . ASP A 1 73 ? 11.484 -0.751 -7.987 1.00 97.50 73 ASP A C 1
ATOM 563 O O . ASP A 1 73 ? 10.407 -1.348 -8.075 1.00 97.50 73 ASP A O 1
ATOM 567 N N . ALA A 1 74 ? 11.569 0.580 -8.036 1.00 96.38 74 ALA A N 1
ATOM 568 C CA . ALA A 1 74 ? 10.432 1.403 -8.424 1.00 96.38 74 ALA A CA 1
ATOM 569 C C . ALA A 1 74 ? 10.010 1.048 -9.857 1.00 96.38 74 ALA A C 1
ATOM 571 O O . ALA A 1 74 ? 10.862 0.770 -10.705 1.00 96.38 74 ALA A O 1
ATOM 572 N N . ALA A 1 75 ? 8.704 1.049 -10.113 1.00 96.69 75 ALA A N 1
ATOM 573 C CA . ALA A 1 75 ? 8.143 0.707 -11.409 1.00 96.69 75 ALA A CA 1
ATOM 574 C C . ALA A 1 75 ? 6.990 1.639 -11.779 1.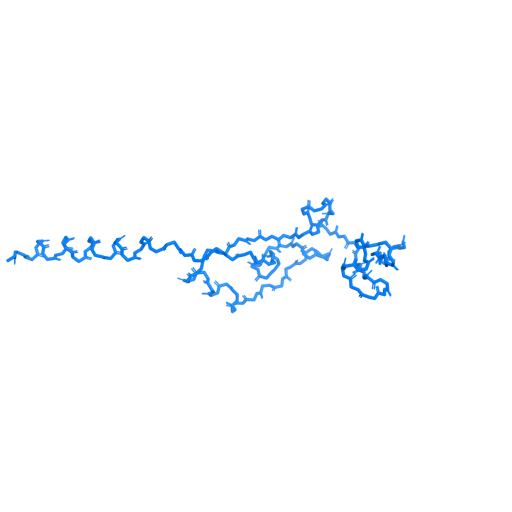00 96.69 75 ALA A C 1
ATOM 576 O O . ALA A 1 75 ? 6.235 2.083 -10.912 1.00 96.69 75 ALA A O 1
ATOM 577 N N . GLU A 1 76 ? 6.854 1.900 -13.074 1.00 96.88 76 GLU A N 1
ATOM 578 C CA . GLU A 1 76 ? 5.833 2.777 -13.640 1.00 96.88 76 GLU A CA 1
ATOM 579 C C . GLU A 1 76 ? 5.149 2.106 -14.835 1.00 96.88 76 GLU A C 1
ATOM 581 O O . GLU A 1 76 ? 5.727 1.256 -15.518 1.00 96.88 76 GLU A O 1
ATOM 586 N N . ILE A 1 77 ? 3.896 2.486 -15.085 1.00 97.31 77 ILE A N 1
ATOM 587 C CA . ILE A 1 77 ? 3.200 2.135 -16.324 1.00 97.31 77 ILE A CA 1
ATOM 588 C C . ILE A 1 77 ? 3.708 3.087 -17.406 1.00 97.31 77 ILE A C 1
ATOM 590 O O . ILE A 1 77 ? 3.609 4.301 -17.248 1.00 97.31 77 ILE A O 1
ATOM 594 N N . THR A 1 78 ? 4.246 2.547 -18.501 1.00 94.31 78 THR A N 1
ATOM 595 C CA . THR A 1 78 ? 4.913 3.349 -19.543 1.00 94.31 78 THR A CA 1
ATOM 596 C C . THR A 1 78 ? 3.990 4.375 -20.198 1.00 94.31 78 THR A C 1
ATOM 598 O O . THR A 1 78 ? 4.431 5.460 -20.563 1.00 94.31 78 THR A O 1
ATOM 601 N N . THR A 1 79 ? 2.718 4.015 -20.379 1.00 94.38 79 THR A N 1
ATOM 602 C CA . THR A 1 79 ? 1.664 4.820 -21.011 1.00 94.38 79 THR A CA 1
ATOM 603 C C . THR A 1 79 ? 0.298 4.320 -20.546 1.00 94.38 79 THR A C 1
ATOM 605 O O . THR A 1 79 ? 0.129 3.112 -20.417 1.00 94.38 79 THR A O 1
ATOM 608 N N . GLY A 1 80 ? -0.687 5.203 -20.379 1.00 95.62 80 GLY A N 1
ATOM 609 C CA . GLY A 1 80 ? -2.052 4.788 -20.036 1.00 95.62 80 GLY A CA 1
ATOM 610 C C . GLY A 1 80 ? -2.207 4.380 -18.569 1.00 95.62 80 GLY A C 1
ATOM 611 O O . GLY A 1 80 ? -1.592 4.990 -17.691 1.00 95.62 80 GLY A O 1
ATOM 612 N N . ASP A 1 81 ? -3.043 3.379 -18.300 1.00 96.88 81 ASP A N 1
ATOM 613 C CA . ASP A 1 81 ? -3.339 2.910 -16.944 1.00 96.88 81 ASP A CA 1
ATOM 614 C C . ASP A 1 81 ? -3.291 1.376 -16.786 1.00 96.88 81 ASP A C 1
ATOM 616 O O . ASP A 1 81 ? -2.801 0.632 -17.638 1.00 96.88 81 ASP A O 1
ATOM 620 N N . GLY A 1 82 ? -3.748 0.877 -15.632 1.00 94.75 82 GLY A N 1
ATOM 621 C CA . GLY A 1 82 ? -3.739 -0.555 -15.339 1.00 94.75 82 GLY A CA 1
ATOM 622 C C . GLY A 1 82 ? -4.587 -1.389 -16.304 1.00 94.75 82 GLY A C 1
ATOM 623 O O . GLY A 1 82 ? -4.289 -2.564 -16.501 1.00 94.75 82 GLY A O 1
ATOM 624 N N . ARG A 1 83 ? -5.618 -0.809 -16.929 1.00 97.31 83 ARG A N 1
ATOM 625 C CA . ARG A 1 83 ? -6.422 -1.492 -17.942 1.00 97.31 83 ARG A CA 1
ATOM 626 C C . ARG A 1 83 ? -5.611 -1.723 -19.208 1.00 97.31 83 ARG A C 1
ATOM 628 O O . ARG A 1 83 ? -5.617 -2.844 -19.704 1.00 97.31 83 ARG A O 1
ATOM 635 N N . ASP A 1 84 ? -4.864 -0.721 -19.659 1.00 98.00 84 ASP A N 1
ATOM 636 C CA . ASP A 1 84 ? -3.988 -0.835 -20.830 1.00 98.00 84 ASP A CA 1
ATOM 637 C C . ASP A 1 84 ? -2.904 -1.906 -20.634 1.00 98.00 84 ASP A C 1
ATOM 639 O O . ASP A 1 84 ? -2.556 -2.639 -21.560 1.00 98.00 84 ASP A O 1
ATOM 643 N N . VAL A 1 85 ? -2.400 -2.059 -19.404 1.00 97.00 85 VAL A N 1
ATOM 644 C CA . VAL A 1 85 ? -1.473 -3.153 -19.066 1.00 97.00 85 VAL A CA 1
ATOM 645 C C . VAL A 1 85 ? -2.150 -4.516 -19.224 1.00 97.00 85 VAL A C 1
ATOM 647 O O . VAL A 1 85 ? -1.563 -5.431 -19.798 1.00 97.00 85 VAL A O 1
ATOM 650 N N . LEU A 1 86 ? -3.384 -4.663 -18.732 1.00 96.44 86 LEU A N 1
ATOM 651 C CA . LEU A 1 86 ? -4.138 -5.919 -18.826 1.00 96.44 86 LEU A CA 1
ATOM 652 C C . LEU A 1 86 ? -4.571 -6.245 -20.261 1.00 96.44 86 LEU A C 1
ATOM 654 O O . LEU A 1 86 ? -4.625 -7.418 -20.624 1.00 96.44 86 LEU A O 1
ATOM 658 N N . ASP A 1 87 ? -4.849 -5.222 -21.068 1.00 97.25 87 ASP A N 1
ATOM 659 C CA . ASP A 1 87 ? -5.189 -5.356 -22.487 1.00 97.25 87 ASP A CA 1
ATOM 660 C C . ASP A 1 87 ? -3.933 -5.512 -23.380 1.00 97.25 87 ASP A C 1
ATOM 662 O O . ASP A 1 87 ? -4.049 -5.777 -24.577 1.00 97.25 87 ASP A O 1
ATOM 666 N N . GLY A 1 88 ? -2.726 -5.400 -22.809 1.00 96.69 88 GLY A N 1
ATOM 667 C CA . GLY A 1 88 ? -1.443 -5.610 -23.488 1.00 96.69 88 GLY A CA 1
ATOM 668 C C . GLY A 1 88 ? -0.949 -4.428 -24.332 1.00 96.69 88 GLY A C 1
ATOM 669 O O . GLY A 1 88 ? 0.057 -4.558 -25.030 1.00 96.69 88 GLY A O 1
ATOM 670 N N . SER A 1 89 ? -1.629 -3.280 -24.277 1.00 97.12 89 SER A N 1
ATOM 671 C CA . SER A 1 89 ? -1.247 -2.041 -24.968 1.00 97.12 89 SER A CA 1
ATOM 672 C C . SER A 1 89 ? -0.228 -1.203 -24.187 1.00 97.12 89 SER A C 1
ATOM 674 O O . SER A 1 89 ? 0.425 -0.340 -24.772 1.00 97.12 89 SER A O 1
ATOM 676 N N . ALA A 1 90 ? -0.050 -1.476 -22.892 1.00 97.56 90 ALA A N 1
ATOM 677 C CA . ALA A 1 90 ? 0.958 -0.855 -22.038 1.00 97.56 90 ALA A CA 1
ATOM 678 C C . ALA A 1 90 ? 1.790 -1.893 -21.274 1.00 97.56 90 ALA A C 1
ATOM 680 O O . ALA A 1 90 ? 1.456 -3.076 -21.204 1.00 97.56 90 ALA A O 1
ATOM 681 N N . ARG A 1 91 ? 2.900 -1.445 -20.678 1.00 96.44 91 ARG A N 1
ATOM 682 C CA . ARG A 1 91 ? 3.780 -2.281 -19.852 1.00 96.44 91 ARG A CA 1
ATOM 683 C C . ARG A 1 91 ? 4.068 -1.606 -18.519 1.00 96.44 91 ARG A C 1
ATOM 685 O O . ARG A 1 91 ? 4.159 -0.384 -18.446 1.00 96.44 91 ARG A O 1
ATOM 692 N N . VAL A 1 92 ? 4.271 -2.423 -17.489 1.00 96.38 92 VAL A N 1
ATOM 693 C CA . VAL A 1 92 ? 4.928 -1.998 -16.248 1.00 96.38 92 VAL A CA 1
ATOM 694 C C . VAL A 1 92 ? 6.428 -2.196 -16.437 1.00 96.38 92 VAL A C 1
ATOM 696 O O . VAL A 1 92 ? 6.856 -3.297 -16.786 1.00 96.38 92 VAL A O 1
ATOM 699 N N . VAL A 1 93 ? 7.213 -1.141 -16.239 1.00 96.44 93 VAL A N 1
A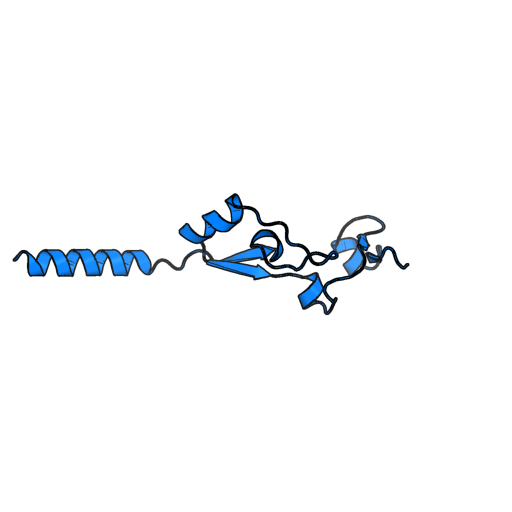TOM 700 C CA . VAL A 1 93 ? 8.675 -1.155 -16.386 1.00 96.44 93 VAL A CA 1
ATOM 701 C C . VAL A 1 93 ? 9.297 -0.711 -15.073 1.00 96.44 93 VAL A C 1
ATOM 703 O O . VAL A 1 93 ? 8.866 0.287 -14.495 1.00 96.44 93 VAL A O 1
ATOM 706 N N . SER A 1 94 ? 10.279 -1.469 -14.582 1.00 96.06 94 SER A N 1
ATOM 707 C CA . SER A 1 94 ? 11.043 -1.081 -13.398 1.00 96.06 94 SER A CA 1
ATOM 708 C C . SER A 1 94 ? 12.236 -0.207 -13.777 1.00 96.06 94 SER A C 1
ATOM 710 O O . SER A 1 94 ? 12.660 -0.168 -14.930 1.00 96.06 94 SER A O 1
ATOM 712 N N . MET A 1 95 ? 12.836 0.457 -12.791 1.00 93.50 95 MET A N 1
ATOM 713 C CA . MET A 1 95 ? 14.073 1.222 -12.990 1.00 93.50 95 MET A CA 1
ATOM 714 C C . MET A 1 95 ? 15.258 0.370 -13.482 1.00 93.50 95 MET A C 1
ATOM 716 O O . MET A 1 95 ? 16.230 0.932 -13.984 1.00 93.50 95 MET A O 1
ATOM 720 N N . ALA A 1 96 ? 15.192 -0.959 -13.354 1.00 91.31 96 ALA A N 1
ATOM 721 C CA . ALA A 1 96 ? 16.204 -1.875 -13.877 1.00 91.31 96 ALA A CA 1
ATOM 722 C C . ALA A 1 96 ? 16.028 -2.220 -15.371 1.00 91.31 96 ALA A C 1
ATOM 724 O O . ALA A 1 96 ? 16.970 -2.751 -15.962 1.00 91.31 96 ALA A O 1
ATOM 725 N N . GLY A 1 97 ? 14.883 -1.877 -15.982 1.00 74.25 97 GLY A N 1
ATOM 726 C CA . GLY A 1 97 ? 14.568 -2.142 -17.395 1.00 74.25 97 GLY A CA 1
ATOM 727 C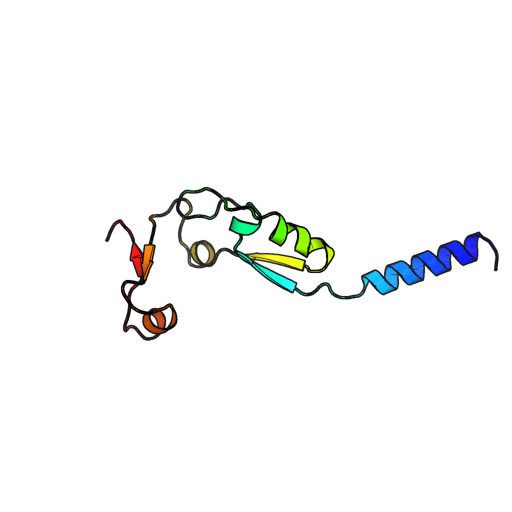 C . GLY A 1 97 ? 13.750 -3.405 -17.623 1.00 74.25 97 GLY A C 1
ATOM 728 O O . GLY A 1 97 ? 14.336 -4.507 -17.569 1.00 74.25 97 GLY A O 1
#

pLDDT: mean 90.91, std 11.76, range [57.78, 98.69]

Sequence (97 aa):
MTRAERKAHNAAMQRAEDKHVKEVVLVSACLLGLPTRHDGADRRREEVVRMSARCLLVPFCPEQAGGLPTPRDAAEITTGDGRDVLDGSARVVSMAG

Secondary structure (DSSP, 8-state):
--HHHHHHHHHHHHHHHTTS-PEEEEEEGGGGT-S-STTS-----HHHHGGGGTEEEEEE-HHHHTT--SS---EEESSS-HHHHHHTSS-EEETT-

Radius of gyration: 21.84 Å; chains: 1; bounding box: 52×22×66 Å